Protein AF-A0A072UDW7-F1 (afdb_monomer_lite)

Structure (mmCIF, N/CA/C/O backbone):
data_AF-A0A072UDW7-F1
#
_entry.id   AF-A0A072UDW7-F1
#
loop_
_atom_site.group_PDB
_atom_site.id
_atom_site.type_symbol
_atom_site.label_atom_id
_atom_site.label_alt_id
_atom_site.label_comp_id
_atom_site.label_asym_id
_atom_site.label_entity_id
_atom_site.label_seq_id
_atom_site.pdbx_PDB_ins_code
_atom_site.Cartn_x
_atom_site.Cartn_y
_atom_site.Cartn_z
_atom_site.occupancy
_atom_site.B_iso_or_equiv
_atom_site.auth_seq_id
_atom_site.auth_comp_id
_atom_site.auth_asym_id
_atom_site.auth_atom_id
_atom_site.pdbx_PDB_model_num
ATOM 1 N N . MET A 1 1 ? -19.038 -3.593 -3.879 1.00 49.44 1 MET A N 1
ATOM 2 C CA . MET A 1 1 ? -18.188 -4.794 -4.028 1.00 49.44 1 MET A CA 1
ATOM 3 C C . MET A 1 1 ? -18.153 -5.536 -2.698 1.00 49.44 1 MET A C 1
ATOM 5 O O . MET A 1 1 ? -18.547 -4.952 -1.698 1.00 49.44 1 MET A O 1
ATOM 9 N N . ALA A 1 2 ? -17.783 -6.818 -2.677 1.00 62.22 2 ALA A N 1
ATOM 10 C CA . ALA A 1 2 ? -17.615 -7.552 -1.424 1.00 62.22 2 ALA A CA 1
ATOM 11 C C . ALA A 1 2 ? -16.204 -7.299 -0.886 1.00 62.22 2 ALA A C 1
ATOM 13 O O . ALA A 1 2 ? -15.231 -7.775 -1.466 1.00 62.22 2 ALA A O 1
ATOM 14 N N . SER A 1 3 ? -16.110 -6.545 0.201 1.00 60.44 3 SER A N 1
ATOM 15 C CA . SER A 1 3 ? -14.841 -6.223 0.845 1.00 60.44 3 SER A CA 1
ATOM 16 C C . SER A 1 3 ? -14.484 -7.270 1.896 1.00 60.44 3 SER A C 1
ATOM 18 O O . SER A 1 3 ? -15.378 -7.787 2.582 1.00 60.44 3 SER A O 1
ATOM 20 N N . PRO A 1 4 ? -13.200 -7.635 2.044 1.00 71.00 4 PRO A N 1
ATOM 21 C CA . PRO A 1 4 ? -12.794 -8.545 3.100 1.00 71.00 4 PRO A CA 1
ATOM 22 C C . PRO A 1 4 ? -13.102 -7.916 4.463 1.00 71.00 4 PRO A C 1
ATOM 24 O O . PRO A 1 4 ? -12.784 -6.762 4.715 1.00 71.00 4 PRO A O 1
ATOM 27 N N . LYS A 1 5 ? -13.655 -8.706 5.391 1.00 78.19 5 LYS A N 1
ATOM 28 C CA . LYS A 1 5 ? -13.866 -8.289 6.793 1.00 78.19 5 LYS A CA 1
ATOM 29 C C . LYS A 1 5 ? -12.559 -8.196 7.603 1.00 78.19 5 LYS A C 1
ATOM 31 O O . LYS A 1 5 ? -12.598 -8.150 8.827 1.00 78.19 5 LYS A O 1
ATOM 36 N N . ALA A 1 6 ? -11.411 -8.274 6.934 1.00 84.62 6 ALA A N 1
ATOM 37 C CA . ALA A 1 6 ? -10.090 -8.240 7.543 1.00 84.62 6 ALA A CA 1
ATOM 38 C C . ALA A 1 6 ? -9.512 -6.827 7.443 1.00 84.62 6 ALA A C 1
ATOM 40 O O . ALA A 1 6 ? -9.776 -6.112 6.480 1.00 84.62 6 ALA A O 1
ATOM 41 N N . ARG A 1 7 ? -8.682 -6.443 8.415 1.00 87.38 7 ARG A N 1
ATOM 42 C CA . ARG A 1 7 ? -7.967 -5.162 8.380 1.00 87.38 7 ARG A CA 1
ATOM 43 C C . ARG A 1 7 ? -6.925 -5.198 7.267 1.00 87.38 7 ARG A C 1
ATOM 45 O O . ARG A 1 7 ? -6.101 -6.111 7.238 1.00 87.38 7 ARG A O 1
ATOM 52 N N . LEU A 1 8 ? -6.946 -4.214 6.374 1.00 91.19 8 LEU A N 1
ATOM 53 C CA . LEU A 1 8 ? -6.042 -4.170 5.228 1.00 91.19 8 LEU A CA 1
ATOM 54 C C . LEU A 1 8 ? -4.885 -3.197 5.463 1.00 91.19 8 LEU A C 1
ATOM 56 O O . LEU A 1 8 ? -5.084 -2.073 5.929 1.00 91.19 8 LEU A O 1
ATOM 60 N N . ALA A 1 9 ? -3.681 -3.632 5.102 1.00 93.38 9 ALA A N 1
ATOM 61 C CA . ALA A 1 9 ? -2.500 -2.790 4.964 1.00 93.38 9 ALA A CA 1
ATOM 62 C C . ALA A 1 9 ? -2.011 -2.860 3.517 1.00 93.38 9 ALA A C 1
ATOM 64 O O . ALA A 1 9 ? -1.656 -3.938 3.048 1.00 93.38 9 ALA A O 1
ATOM 65 N N . PHE A 1 10 ? -1.992 -1.736 2.810 1.00 94.38 10 PHE A N 1
ATOM 66 C CA . PHE A 1 10 ? -1.518 -1.681 1.432 1.00 94.38 10 PHE A CA 1
ATOM 67 C C . PHE A 1 10 ? -0.044 -1.302 1.391 1.00 94.38 10 PHE A C 1
ATOM 69 O O . PHE A 1 10 ? 0.360 -0.323 2.005 1.00 94.38 10 PHE A O 1
ATOM 76 N N . VAL A 1 11 ? 0.746 -2.048 0.628 1.00 93.81 11 VAL A N 1
ATOM 77 C CA . VAL A 1 11 ? 2.085 -1.649 0.194 1.00 93.81 11 VAL A CA 1
ATOM 78 C C . VAL A 1 11 ? 1.991 -1.317 -1.290 1.00 93.81 11 VAL A C 1
ATOM 80 O O . VAL A 1 11 ? 1.617 -2.171 -2.100 1.00 93.81 11 VAL A O 1
ATOM 83 N N . VAL A 1 12 ? 2.273 -0.067 -1.647 1.00 93.19 12 VAL A N 1
ATOM 84 C CA . VAL A 1 12 ? 2.031 0.483 -2.984 1.00 93.19 12 VAL A CA 1
ATOM 85 C C . VAL A 1 12 ? 3.347 0.906 -3.614 1.00 93.19 12 VAL A C 1
ATOM 87 O O . VAL A 1 12 ? 3.994 1.848 -3.165 1.00 93.19 12 VAL A O 1
ATOM 90 N N . ALA A 1 13 ? 3.713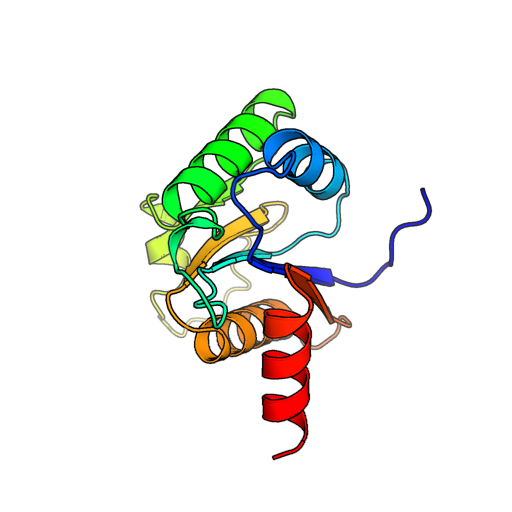 0.208 -4.683 1.00 90.62 13 ALA A N 1
ATOM 91 C CA . ALA A 1 13 ? 4.911 0.452 -5.473 1.00 90.62 13 ALA A CA 1
ATOM 92 C C . ALA A 1 13 ? 4.548 0.482 -6.964 1.00 90.62 13 ALA A C 1
ATOM 94 O O . ALA A 1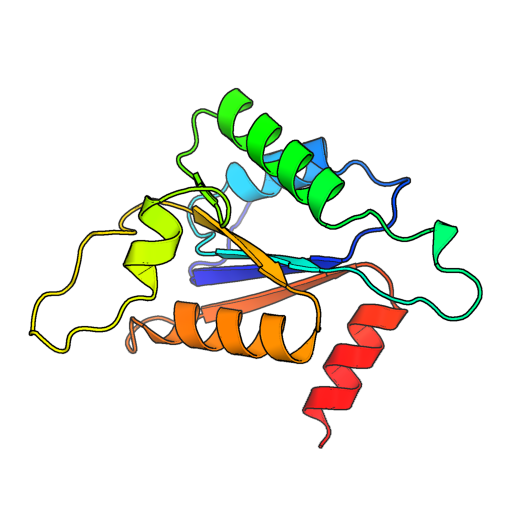 13 ? 4.754 -0.483 -7.709 1.00 90.62 13 ALA A O 1
ATOM 95 N N . MET A 1 14 ? 3.933 1.582 -7.398 1.00 87.81 14 MET A N 1
ATOM 96 C CA . MET A 1 14 ? 3.349 1.705 -8.735 1.00 87.81 14 MET A CA 1
ATOM 97 C C . MET A 1 14 ? 4.261 2.439 -9.720 1.00 87.81 14 MET A C 1
ATOM 99 O O . MET A 1 14 ? 5.116 3.242 -9.351 1.00 87.81 14 MET A O 1
ATOM 103 N N . ALA A 1 15 ? 4.070 2.143 -11.005 1.00 86.19 15 ALA A N 1
ATOM 104 C CA . ALA A 1 15 ? 4.767 2.826 -12.086 1.00 86.19 15 ALA A CA 1
ATOM 105 C C . ALA A 1 15 ? 4.152 4.207 -12.361 1.00 86.19 15 ALA A C 1
ATOM 107 O O . ALA A 1 15 ? 2.953 4.397 -12.168 1.00 86.19 15 ALA A O 1
ATOM 108 N N . SER A 1 16 ? 4.947 5.171 -12.822 1.00 85.06 16 SER A N 1
ATOM 109 C CA . SER A 1 16 ? 4.512 6.564 -13.002 1.00 85.06 16 SER A CA 1
ATOM 110 C C . SER A 1 16 ? 3.374 6.744 -14.017 1.00 85.06 16 SER A C 1
ATOM 112 O O . SER A 1 16 ? 2.607 7.690 -13.880 1.00 85.06 16 SER A O 1
ATOM 114 N N . ASP A 1 17 ? 3.207 5.821 -14.970 1.00 85.44 17 ASP A N 1
ATOM 115 C CA . ASP A 1 17 ? 2.159 5.823 -16.003 1.00 85.44 17 ASP A CA 1
ATOM 116 C C . ASP A 1 17 ? 0.771 5.357 -15.519 1.00 85.44 17 ASP A C 1
ATOM 118 O O . ASP A 1 17 ? -0.159 5.266 -16.322 1.00 85.44 17 ASP A O 1
ATOM 122 N N . LYS A 1 18 ? 0.619 4.997 -14.240 1.00 89.06 18 LYS A N 1
ATOM 123 C CA . LYS A 1 18 ? -0.638 4.466 -13.693 1.00 89.06 18 LYS A CA 1
ATOM 124 C C . LYS A 1 18 ? -1.582 5.557 -13.187 1.00 89.06 18 LYS A C 1
ATOM 126 O O . LYS A 1 18 ? -1.164 6.657 -12.839 1.00 89.06 18 LYS A O 1
ATOM 131 N N . ASP A 1 19 ? -2.869 5.215 -13.111 1.00 91.81 19 ASP A N 1
ATOM 132 C CA . ASP A 1 19 ? -3.893 6.060 -12.489 1.00 91.81 19 ASP A CA 1
ATOM 133 C C . ASP A 1 19 ? -3.827 5.954 -10.956 1.00 91.81 19 ASP A C 1
ATOM 135 O O . ASP A 1 19 ? -4.557 5.188 -10.323 1.00 91.81 19 ASP A O 1
ATOM 139 N N . HIS A 1 20 ? -2.897 6.705 -10.363 1.00 92.50 20 HIS A N 1
ATOM 140 C CA . HIS A 1 20 ? -2.665 6.713 -8.915 1.00 92.50 20 HIS A CA 1
ATOM 141 C C . HIS A 1 20 ? -3.857 7.263 -8.134 1.00 92.50 20 HIS A C 1
ATOM 143 O O . HIS A 1 20 ? -4.216 6.714 -7.096 1.00 92.50 20 HIS A O 1
ATOM 149 N N . ALA A 1 21 ? -4.485 8.329 -8.638 1.00 92.06 21 ALA A N 1
ATOM 150 C CA . ALA A 1 21 ? -5.608 8.981 -7.973 1.00 92.06 21 ALA A CA 1
ATOM 151 C C . ALA A 1 21 ? -6.880 8.125 -8.046 1.00 92.06 21 ALA A C 1
ATOM 153 O O . ALA A 1 21 ? -7.566 7.962 -7.041 1.00 92.06 21 ALA A O 1
ATOM 154 N N . GLY A 1 22 ? -7.184 7.531 -9.206 1.00 92.88 22 GLY A N 1
ATOM 155 C CA . GLY A 1 22 ? -8.290 6.583 -9.343 1.00 92.88 22 GLY A CA 1
ATOM 156 C C . GLY A 1 22 ? -8.125 5.374 -8.429 1.00 92.88 22 GLY A C 1
ATOM 157 O O . GLY A 1 22 ? -9.068 5.016 -7.725 1.00 92.88 22 GLY A O 1
ATOM 158 N N . PHE A 1 23 ? -6.914 4.812 -8.364 1.00 92.56 23 PHE A N 1
ATOM 159 C CA . PHE A 1 23 ? -6.609 3.714 -7.452 1.00 92.56 23 PHE A CA 1
ATOM 160 C C . PHE A 1 23 ? -6.785 4.115 -5.982 1.00 92.56 23 PHE A C 1
ATOM 162 O O . PHE A 1 23 ? -7.502 3.437 -5.251 1.00 92.56 23 PHE A O 1
ATOM 169 N N . ALA A 1 24 ? -6.196 5.236 -5.554 1.00 93.81 24 ALA A N 1
ATOM 170 C CA . ALA A 1 24 ? -6.330 5.723 -4.183 1.00 93.81 24 ALA A CA 1
ATOM 171 C C . ALA A 1 24 ? -7.799 5.952 -3.797 1.00 93.81 24 ALA A C 1
ATOM 173 O O . ALA A 1 24 ? -8.205 5.558 -2.708 1.00 93.81 24 ALA A O 1
ATOM 174 N N . ARG A 1 25 ? -8.621 6.513 -4.695 1.00 93.06 25 ARG A N 1
ATOM 175 C CA . ARG A 1 25 ? -10.056 6.706 -4.439 1.00 93.06 25 ARG A CA 1
ATOM 176 C C . ARG A 1 25 ? -10.799 5.396 -4.238 1.00 93.06 25 ARG A C 1
ATOM 178 O O . ARG A 1 25 ? -11.584 5.298 -3.302 1.00 93.06 25 ARG A O 1
ATOM 185 N N . GLU A 1 26 ? -10.556 4.403 -5.087 1.00 90.94 26 GLU A N 1
ATOM 186 C CA . GLU A 1 26 ? -11.217 3.102 -4.956 1.00 90.94 26 GLU A CA 1
ATOM 187 C C . GLU A 1 26 ? -10.866 2.447 -3.614 1.00 90.94 26 GLU A C 1
ATOM 189 O O . GLU A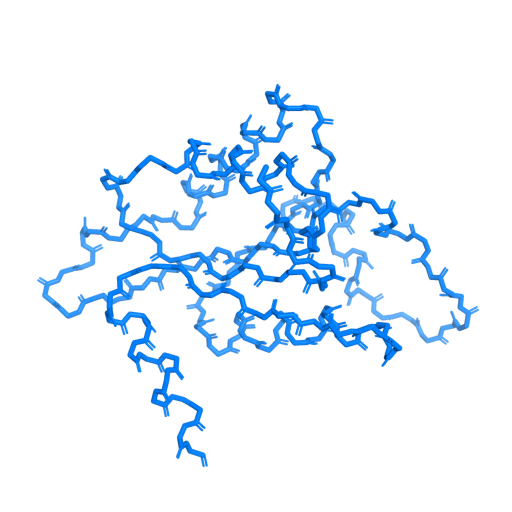 1 26 ? -11.745 1.945 -2.920 1.00 90.94 26 GLU A O 1
ATOM 194 N N . ILE A 1 27 ? -9.594 2.515 -3.208 1.00 90.38 27 ILE A N 1
ATOM 195 C CA . ILE A 1 27 ? -9.136 1.935 -1.943 1.00 90.38 27 ILE A CA 1
ATOM 196 C C . ILE A 1 27 ? -9.673 2.707 -0.729 1.00 90.38 27 ILE A C 1
ATOM 198 O O . ILE A 1 27 ? -10.125 2.088 0.230 1.00 90.38 27 ILE A O 1
ATOM 202 N N . LEU A 1 28 ? -9.662 4.042 -0.764 1.00 89.12 28 LEU A N 1
ATOM 203 C CA . LEU A 1 28 ? -10.158 4.884 0.333 1.00 89.12 28 LEU A CA 1
ATOM 204 C C . LEU A 1 28 ? -11.687 4.879 0.460 1.00 89.12 28 LEU A C 1
ATOM 206 O O . LEU A 1 28 ? -12.206 5.170 1.532 1.00 89.12 28 LEU A O 1
ATOM 210 N N . SER A 1 29 ? -12.412 4.523 -0.604 1.00 84.94 29 SER A N 1
ATOM 211 C CA . SER A 1 29 ? -13.874 4.380 -0.562 1.00 84.94 29 SER A CA 1
ATOM 212 C C . SER A 1 29 ? -14.335 3.188 0.289 1.00 84.94 29 SER A C 1
ATOM 214 O O . SER A 1 29 ? -15.527 3.070 0.576 1.00 84.94 29 SER A O 1
ATOM 216 N N . ASP A 1 30 ? -13.418 2.299 0.688 1.00 72.50 30 ASP A N 1
ATOM 217 C CA . ASP A 1 30 ? -13.710 1.096 1.460 1.00 72.50 30 ASP A CA 1
ATOM 218 C C . ASP A 1 30 ? -13.217 1.189 2.918 1.00 72.50 30 ASP A C 1
ATOM 220 O O . ASP A 1 30 ? -12.100 1.608 3.217 1.00 72.50 30 ASP A O 1
ATOM 224 N N . ALA A 1 31 ? -14.057 0.758 3.860 1.00 64.19 31 ALA A N 1
ATOM 225 C CA . ALA A 1 31 ? -13.974 1.139 5.274 1.00 64.19 31 ALA A CA 1
ATOM 226 C C . ALA A 1 31 ? -12.910 0.391 6.113 1.00 64.19 31 ALA A C 1
ATOM 228 O O . ALA A 1 31 ? -12.775 0.653 7.310 1.00 64.19 31 ALA A O 1
ATOM 229 N N . TYR A 1 32 ? -12.158 -0.553 5.533 1.00 78.19 32 TYR A N 1
ATOM 230 C CA . TYR A 1 32 ? -11.266 -1.456 6.288 1.00 78.19 32 TYR A CA 1
ATOM 231 C C . TYR A 1 32 ? -9.766 -1.246 6.050 1.00 78.19 32 TYR A C 1
ATOM 233 O O . TYR A 1 32 ? -8.939 -2.022 6.548 1.00 78.19 32 TYR A O 1
ATOM 241 N N . VAL A 1 33 ? -9.391 -0.181 5.344 1.00 89.00 33 VAL A N 1
ATOM 242 C CA . VAL A 1 33 ? -7.988 0.192 5.145 1.00 89.00 33 VAL A CA 1
ATOM 243 C C . VAL A 1 33 ? -7.443 0.832 6.419 1.00 89.00 33 VAL A C 1
ATOM 245 O O . VAL A 1 33 ? -7.993 1.797 6.937 1.00 89.00 33 VAL A O 1
ATOM 248 N N . LYS A 1 34 ? -6.370 0.263 6.973 1.00 89.75 34 LYS A N 1
ATOM 249 C CA . LYS A 1 34 ? -5.716 0.793 8.182 1.00 89.75 34 LYS A CA 1
ATOM 250 C C . LYS A 1 34 ? -4.449 1.555 7.878 1.00 89.75 34 LYS A C 1
ATOM 252 O O . LYS A 1 34 ? -4.146 2.530 8.559 1.00 89.75 34 LYS A O 1
ATOM 257 N N . THR A 1 35 ? -3.698 1.091 6.892 1.00 91.62 35 THR A N 1
ATOM 258 C CA . THR A 1 35 ? -2.470 1.753 6.484 1.00 91.62 35 THR A CA 1
ATOM 259 C C . THR A 1 35 ? -2.215 1.559 5.004 1.00 91.62 35 THR A C 1
ATOM 261 O O . THR A 1 35 ? -2.581 0.534 4.423 1.00 91.62 35 THR A O 1
ATOM 264 N N . VAL A 1 36 ? -1.577 2.556 4.419 1.00 94.31 36 VAL A N 1
ATOM 265 C CA . VAL A 1 36 ? -1.088 2.593 3.055 1.00 94.31 36 VAL A CA 1
ATOM 266 C C . VAL A 1 36 ? 0.361 3.042 3.142 1.00 94.31 36 VAL A C 1
ATOM 268 O O . VAL A 1 36 ? 0.656 4.130 3.628 1.00 94.31 36 VAL A O 1
ATOM 271 N N . ILE A 1 37 ? 1.269 2.191 2.692 1.00 94.56 37 ILE A N 1
ATOM 272 C CA . ILE A 1 37 ? 2.705 2.423 2.725 1.00 94.56 37 ILE A CA 1
ATOM 273 C C . ILE A 1 37 ? 3.176 2.529 1.285 1.00 94.56 37 ILE A C 1
ATOM 275 O O . ILE A 1 37 ? 3.078 1.580 0.506 1.00 94.56 37 ILE A O 1
ATOM 279 N N . LEU A 1 38 ? 3.657 3.706 0.927 1.00 93.88 38 LEU A N 1
ATOM 280 C CA . LEU A 1 38 ? 4.123 4.029 -0.407 1.00 93.88 38 LEU A CA 1
ATOM 281 C C . LEU A 1 38 ? 5.626 3.799 -0.467 1.00 93.88 38 LEU A C 1
ATOM 283 O O . LEU A 1 38 ? 6.368 4.264 0.399 1.00 93.88 38 LEU A O 1
ATOM 287 N N . THR A 1 39 ? 6.085 3.096 -1.491 1.00 90.56 39 THR A N 1
ATOM 288 C CA . THR A 1 39 ? 7.504 2.788 -1.635 1.00 90.56 39 THR A CA 1
ATOM 289 C C . THR A 1 39 ? 7.943 2.827 -3.084 1.00 90.56 39 THR A C 1
ATOM 291 O O . THR A 1 39 ? 7.151 2.648 -4.013 1.00 90.56 39 THR A O 1
ATOM 294 N N . GLU A 1 40 ? 9.233 3.064 -3.271 1.00 87.12 40 GLU A N 1
ATOM 295 C CA . GLU A 1 40 ? 9.861 3.100 -4.579 1.00 87.12 40 GLU A CA 1
ATOM 296 C C . GLU A 1 40 ? 10.539 1.761 -4.870 1.00 87.12 40 GLU A C 1
ATOM 298 O O . GLU A 1 40 ? 11.320 1.228 -4.086 1.00 87.12 40 GLU A O 1
ATOM 303 N N . ALA A 1 41 ? 10.242 1.213 -6.043 1.00 73.19 41 ALA A N 1
ATOM 304 C CA . ALA A 1 41 ? 10.852 0.002 -6.558 1.00 73.19 41 ALA A CA 1
ATOM 305 C C . ALA A 1 41 ? 11.978 0.331 -7.539 1.00 73.19 41 ALA A C 1
ATOM 307 O O . ALA A 1 41 ? 11.721 0.912 -8.596 1.00 73.19 41 ALA A O 1
ATOM 308 N N . ALA A 1 42 ? 13.202 -0.121 -7.275 1.00 66.38 42 ALA A N 1
ATOM 30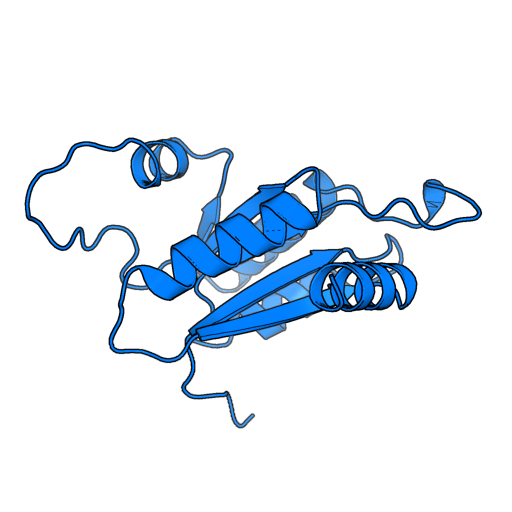9 C CA . ALA A 1 42 ? 14.219 -0.182 -8.319 1.00 66.38 42 ALA A CA 1
ATOM 310 C C . ALA A 1 42 ? 13.921 -1.386 -9.226 1.00 66.38 42 ALA A C 1
ATOM 312 O O . ALA A 1 42 ? 14.196 -2.525 -8.866 1.00 66.38 42 ALA A O 1
ATOM 313 N N . ILE A 1 43 ? 13.325 -1.155 -10.396 1.00 65.56 43 ILE A N 1
ATOM 314 C CA . ILE A 1 43 ? 13.082 -2.216 -11.381 1.00 65.56 43 ILE A CA 1
ATOM 315 C C . ILE A 1 43 ? 14.329 -2.348 -12.261 1.00 65.56 43 ILE A C 1
ATOM 317 O O . ILE A 1 43 ? 14.831 -1.353 -12.794 1.00 65.56 43 ILE A O 1
ATOM 321 N N . ALA A 1 44 ? 14.829 -3.575 -12.436 1.00 53.41 44 ALA A N 1
ATOM 322 C CA . ALA A 1 44 ? 15.947 -3.851 -13.336 1.00 53.41 44 ALA A CA 1
ATOM 323 C C . ALA A 1 44 ? 15.660 -3.297 -14.749 1.00 53.41 44 ALA A C 1
ATOM 325 O O . ALA A 1 44 ? 14.685 -3.689 -15.389 1.00 53.41 44 ALA A O 1
ATOM 326 N N . GLY A 1 45 ? 16.506 -2.374 -15.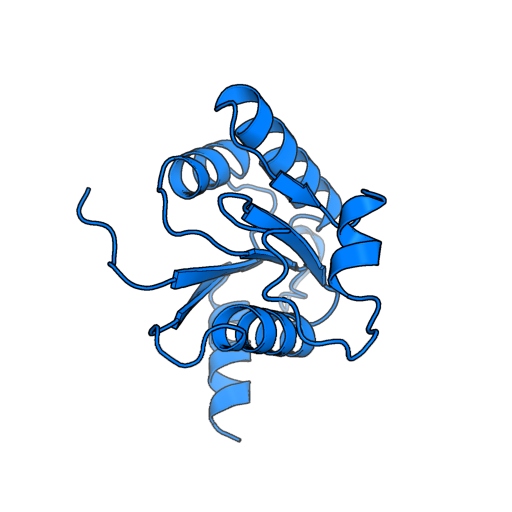223 1.00 51.44 45 GLY A N 1
ATOM 327 C CA . GLY A 1 45 ? 16.450 -1.815 -16.580 1.00 51.44 45 GLY A CA 1
ATOM 328 C C . GLY A 1 45 ? 16.217 -0.303 -16.692 1.00 51.44 45 GLY A C 1
ATOM 329 O O . GLY A 1 45 ? 16.565 0.236 -17.736 1.00 51.44 45 GLY A O 1
ATOM 330 N N . ALA A 1 46 ? 15.684 0.379 -15.665 1.00 51.41 46 ALA A N 1
ATOM 331 C CA . ALA A 1 46 ? 15.763 1.839 -15.450 1.00 51.41 46 ALA A CA 1
ATOM 332 C C . ALA A 1 46 ? 14.850 2.280 -14.288 1.00 51.41 46 ALA A C 1
ATOM 334 O O . ALA A 1 46 ? 13.680 1.905 -14.231 1.00 51.41 46 ALA A O 1
ATOM 335 N N . VAL A 1 47 ? 15.351 3.185 -13.438 1.00 53.56 47 VAL A N 1
ATOM 336 C CA . VAL A 1 47 ? 14.603 3.885 -12.365 1.00 53.56 47 VAL A CA 1
ATOM 337 C C . VAL A 1 47 ? 13.432 4.725 -12.916 1.00 53.56 47 VAL A C 1
ATOM 339 O O . VAL A 1 47 ? 12.494 5.054 -12.200 1.00 53.56 47 VAL A O 1
ATOM 342 N N . THR A 1 48 ? 13.431 5.030 -14.217 1.00 54.66 48 THR A N 1
ATOM 343 C CA . THR A 1 48 ? 12.535 6.006 -14.862 1.00 54.66 48 THR A CA 1
ATOM 344 C C . THR A 1 48 ? 11.067 5.588 -14.971 1.00 54.66 48 THR A C 1
ATOM 346 O O . THR A 1 48 ? 10.251 6.394 -15.413 1.00 54.66 48 THR A O 1
ATOM 349 N N . ARG A 1 49 ? 10.711 4.345 -14.619 1.00 64.00 49 ARG A N 1
ATOM 350 C CA . ARG A 1 49 ? 9.320 3.862 -14.677 1.00 64.00 49 ARG A CA 1
ATOM 351 C C . ARG A 1 49 ? 8.615 3.852 -13.326 1.00 64.00 49 ARG A C 1
ATOM 353 O O . ARG A 1 49 ? 7.404 3.684 -13.308 1.00 64.00 49 ARG A O 1
ATOM 360 N N . THR A 1 50 ? 9.327 4.029 -12.220 1.00 76.06 50 THR A N 1
ATOM 361 C CA . THR A 1 50 ? 8.735 3.996 -10.877 1.00 76.06 50 THR A CA 1
ATOM 362 C C . THR A 1 50 ? 8.194 5.374 -10.510 1.00 76.06 50 THR A C 1
ATOM 364 O O . THR A 1 50 ? 8.836 6.388 -10.782 1.00 76.06 50 THR A O 1
ATOM 367 N N . ALA A 1 51 ? 6.997 5.428 -9.923 1.00 83.69 51 ALA A N 1
ATOM 368 C CA . ALA A 1 51 ? 6.467 6.668 -9.374 1.00 83.69 51 ALA A CA 1
ATOM 369 C C . ALA A 1 51 ? 7.234 7.033 -8.089 1.00 83.69 51 ALA A C 1
ATOM 371 O O . ALA A 1 51 ? 7.354 6.173 -7.215 1.00 83.69 51 ALA A O 1
ATOM 372 N N . PRO A 1 52 ? 7.720 8.278 -7.941 1.00 87.75 52 PRO A N 1
ATOM 373 C CA . PRO A 1 52 ? 8.290 8.736 -6.680 1.00 87.75 52 PRO A CA 1
ATOM 374 C C . PRO A 1 52 ? 7.277 8.612 -5.539 1.00 87.75 52 PRO A C 1
ATOM 376 O O . PRO A 1 52 ? 6.087 8.884 -5.733 1.00 87.75 52 PRO A O 1
ATOM 379 N N . ALA A 1 53 ? 7.738 8.273 -4.336 1.00 87.88 53 ALA A N 1
ATOM 380 C CA . ALA A 1 53 ? 6.868 8.127 -3.170 1.00 87.88 53 ALA A CA 1
ATOM 381 C C . ALA A 1 53 ? 6.134 9.435 -2.832 1.00 87.88 53 ALA A C 1
ATOM 383 O O . ALA A 1 53 ? 4.991 9.395 -2.385 1.00 87.88 53 ALA A O 1
ATOM 384 N N . SER A 1 54 ? 6.745 10.594 -3.105 1.00 88.56 54 SER A N 1
ATOM 385 C CA . SER A 1 54 ? 6.097 11.904 -2.968 1.00 88.56 54 SER A CA 1
ATOM 386 C C . SER A 1 54 ? 4.910 12.074 -3.916 1.00 88.56 54 SER A C 1
ATOM 388 O O . SER A 1 54 ? 3.836 12.456 -3.472 1.00 88.56 54 SER A O 1
ATOM 390 N N . LEU A 1 55 ? 5.065 11.717 -5.195 1.00 89.94 55 LEU A N 1
ATOM 391 C CA . LEU A 1 55 ? 3.988 11.796 -6.188 1.00 89.94 55 LEU A CA 1
ATOM 392 C C . LEU A 1 55 ? 2.827 10.868 -5.825 1.00 89.94 55 LEU A C 1
ATOM 394 O O . LEU A 1 55 ? 1.658 11.243 -5.956 1.00 89.94 55 LEU A O 1
ATOM 398 N N . LEU A 1 56 ? 3.148 9.658 -5.356 1.00 90.62 56 LEU A N 1
ATOM 399 C CA . LEU A 1 56 ? 2.147 8.752 -4.808 1.00 90.62 56 LEU A CA 1
ATOM 400 C C . LEU A 1 56 ? 1.447 9.427 -3.623 1.00 90.62 56 LEU A C 1
ATOM 402 O O . LEU A 1 56 ? 0.228 9.552 -3.646 1.00 90.62 56 LEU A O 1
ATOM 406 N N . ARG A 1 57 ? 2.191 9.949 -2.642 1.00 93.00 57 ARG A N 1
ATOM 407 C CA . ARG A 1 57 ? 1.623 10.584 -1.443 1.00 93.00 57 ARG A CA 1
ATOM 408 C C . ARG A 1 57 ? 0.654 11.703 -1.808 1.00 93.00 57 ARG A C 1
ATOM 410 O O . ARG A 1 57 ? -0.474 11.692 -1.327 1.00 93.00 57 ARG A O 1
ATOM 417 N N . ASP A 1 58 ? 1.054 12.598 -2.702 1.00 93.31 58 ASP A N 1
ATOM 418 C CA . ASP A 1 58 ? 0.226 13.720 -3.147 1.00 93.31 58 ASP A CA 1
ATOM 419 C C . ASP A 1 58 ? -1.072 13.234 -3.814 1.00 93.31 58 ASP A C 1
ATOM 421 O O . ASP A 1 58 ? -2.146 13.789 -3.583 1.00 93.31 58 ASP A O 1
ATOM 425 N N . SER A 1 59 ? -1.000 12.147 -4.591 1.00 94.12 59 SER A N 1
ATOM 426 C CA . SER A 1 59 ? -2.179 11.529 -5.216 1.00 94.12 59 SER A CA 1
ATOM 427 C C . SER A 1 59 ? -3.144 10.943 -4.181 1.00 94.12 59 SER A C 1
ATOM 429 O O . SER A 1 59 ? -4.358 11.072 -4.332 1.00 94.12 59 SER A O 1
ATOM 431 N N . TRP A 1 60 ? -2.617 10.321 -3.123 1.00 94.62 60 TRP A N 1
ATOM 432 C CA . TRP A 1 60 ? -3.414 9.765 -2.025 1.00 94.62 60 TRP A CA 1
ATOM 433 C C . TRP A 1 60 ? -4.034 10.856 -1.146 1.00 94.62 60 TRP A C 1
ATOM 435 O O . TRP A 1 60 ? -5.201 10.736 -0.777 1.00 94.62 60 TRP A O 1
ATOM 445 N N . ILE A 1 61 ? -3.299 11.939 -0.870 1.00 93.00 61 ILE A N 1
ATOM 446 C CA . ILE A 1 61 ? -3.828 13.110 -0.157 1.00 93.00 61 ILE A CA 1
ATOM 447 C C . ILE A 1 61 ? -4.983 13.714 -0.949 1.00 93.00 61 ILE A C 1
ATOM 449 O O . ILE A 1 61 ? -6.093 13.814 -0.431 1.00 93.00 61 ILE A O 1
ATOM 453 N N . LYS A 1 62 ? -4.772 13.999 -2.235 1.00 93.88 62 LYS A N 1
ATOM 454 C CA . LYS A 1 62 ? -5.818 14.547 -3.098 1.00 93.88 62 LYS A CA 1
ATOM 455 C C . LYS A 1 62 ? -7.060 13.649 -3.156 1.00 93.88 62 LYS A C 1
ATOM 457 O O . LYS A 1 62 ? -8.181 14.138 -3.058 1.00 93.88 62 LYS A O 1
ATOM 462 N N . ALA A 1 63 ? -6.878 12.334 -3.284 1.00 94.00 63 ALA A N 1
ATOM 463 C CA . ALA A 1 63 ? -7.991 11.384 -3.275 1.00 94.00 63 ALA A CA 1
ATOM 464 C C . ALA A 1 63 ? -8.765 11.401 -1.947 1.00 94.00 63 ALA A C 1
ATOM 466 O O . ALA A 1 63 ? -9.992 11.315 -1.951 1.00 94.00 63 ALA A O 1
ATOM 467 N N . SER A 1 64 ? -8.063 11.533 -0.818 1.00 92.06 64 SER A N 1
ATOM 468 C CA . SER A 1 64 ? -8.693 11.616 0.501 1.00 92.06 64 SER A CA 1
ATOM 469 C C . SER A 1 64 ? -9.508 12.897 0.682 1.00 92.06 64 SER A C 1
ATOM 471 O O . SER A 1 64 ? -10.628 12.833 1.184 1.00 92.06 64 SER A O 1
ATOM 473 N N . GLU A 1 65 ? -8.998 14.032 0.192 1.00 92.25 65 GLU A N 1
ATOM 474 C CA . GLU A 1 65 ? -9.691 15.323 0.194 1.00 92.25 65 GLU A CA 1
ATOM 475 C C . GLU A 1 65 ? -10.959 15.271 -0.668 1.00 92.25 65 GLU A C 1
ATOM 477 O O . GLU A 1 65 ? -12.017 15.719 -0.230 1.00 92.25 65 GLU A O 1
ATOM 482 N N . GLU A 1 66 ? -10.881 14.669 -1.862 1.00 93.31 66 GLU A N 1
ATOM 483 C CA . GLU A 1 66 ? -12.032 14.486 -2.760 1.00 93.31 66 GLU A CA 1
ATOM 484 C C . GLU A 1 66 ? -13.142 13.626 -2.128 1.00 93.31 66 GLU A C 1
ATOM 486 O O . GLU A 1 66 ? -14.323 13.860 -2.383 1.00 93.31 66 GLU A O 1
ATOM 491 N N . LEU A 1 67 ? -12.773 12.640 -1.303 1.00 90.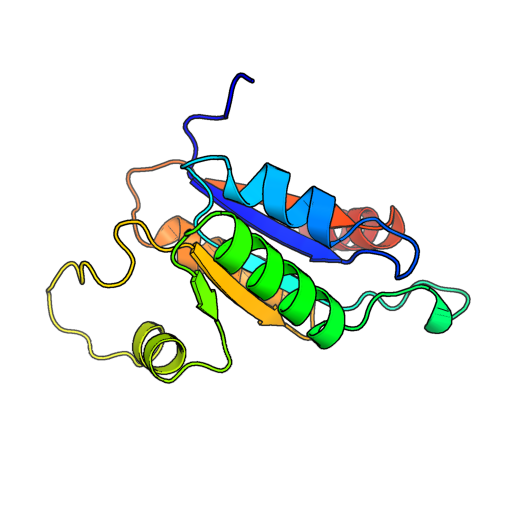31 67 LEU A N 1
ATOM 492 C CA . LEU A 1 67 ? -13.702 11.714 -0.648 1.00 90.31 67 LEU A CA 1
ATOM 493 C C . LEU A 1 67 ? -14.114 12.145 0.768 1.00 90.31 67 LEU A C 1
ATOM 495 O O . LEU A 1 67 ? -14.970 11.499 1.371 1.00 90.31 67 LEU A O 1
ATOM 499 N N . GLY A 1 68 ? -13.501 13.192 1.327 1.00 88.12 68 GLY A N 1
ATOM 500 C CA . GLY A 1 68 ? -13.694 13.586 2.725 1.00 88.12 68 GLY A CA 1
ATOM 501 C C . GLY A 1 68 ? -13.237 12.520 3.732 1.00 88.12 68 GLY A C 1
ATOM 502 O O . GLY A 1 68 ? -13.808 12.418 4.816 1.00 88.12 68 GLY A O 1
ATOM 503 N N . THR A 1 69 ? -12.249 11.697 3.368 1.00 86.81 69 THR A N 1
ATOM 504 C CA . THR A 1 69 ? -11.703 10.636 4.231 1.00 86.81 69 THR A CA 1
ATOM 505 C C . THR A 1 69 ? -10.541 11.165 5.061 1.00 86.81 69 THR A C 1
ATOM 507 O O . THR A 1 69 ? -9.646 11.824 4.540 1.00 86.81 69 THR A O 1
ATOM 510 N N . ASP A 1 70 ? -10.527 10.845 6.353 1.00 86.94 70 ASP A N 1
ATOM 511 C CA . ASP A 1 70 ? -9.473 11.278 7.269 1.00 86.94 70 ASP A CA 1
ATOM 512 C C . ASP A 1 70 ? -8.229 10.386 7.135 1.00 86.94 70 ASP A C 1
ATOM 514 O O . ASP A 1 70 ? -8.253 9.184 7.441 1.00 86.94 70 ASP A O 1
ATOM 518 N N . ILE A 1 71 ? -7.134 10.987 6.666 1.00 88.69 71 ILE A N 1
ATOM 519 C CA . ILE A 1 71 ? -5.829 10.340 6.555 1.00 88.69 71 ILE A CA 1
ATOM 520 C C . ILE A 1 71 ? -4.817 11.007 7.488 1.00 88.69 71 ILE A C 1
ATOM 522 O O . ILE A 1 71 ? -4.756 12.227 7.610 1.00 88.69 71 ILE A O 1
ATOM 526 N N . CYS A 1 72 ? -3.976 10.196 8.125 1.00 88.81 72 CYS A N 1
ATOM 527 C CA . CYS A 1 72 ? -2.841 10.667 8.912 1.00 88.81 72 CYS A CA 1
ATOM 528 C C . CYS A 1 72 ? -1.553 10.291 8.183 1.00 88.81 72 CYS A C 1
ATOM 530 O O . CYS A 1 72 ? -1.229 9.104 8.103 1.00 88.81 72 CYS A O 1
ATOM 532 N N . HIS A 1 73 ? -0.836 11.275 7.633 1.00 87.69 73 HIS A N 1
ATOM 533 C CA . HIS A 1 73 ? 0.352 11.012 6.822 1.00 87.69 73 HIS A CA 1
ATOM 534 C C . HIS A 1 73 ? 1.666 11.439 7.484 1.00 87.69 73 HIS A C 1
ATOM 536 O O . HIS A 1 73 ? 1.688 12.310 8.345 1.00 87.69 73 HIS A O 1
ATOM 542 N N . ASP A 1 74 ? 2.782 10.860 7.049 1.00 79.69 74 ASP A N 1
ATOM 543 C CA . ASP A 1 74 ? 4.139 11.057 7.599 1.00 79.69 74 ASP A CA 1
ATOM 544 C C . ASP A 1 74 ? 4.699 12.497 7.603 1.00 79.69 74 ASP A C 1
ATOM 546 O O . ASP A 1 74 ? 5.710 12.771 8.251 1.00 79.69 74 ASP A O 1
ATOM 550 N N . GLY A 1 75 ? 4.024 13.430 6.932 1.00 76.19 75 GLY A N 1
ATOM 551 C CA . GLY A 1 75 ? 4.311 14.867 6.978 1.00 76.19 75 GLY A CA 1
ATOM 552 C C . GLY A 1 75 ? 3.575 15.615 8.097 1.00 76.19 75 GLY A C 1
ATOM 553 O O . GLY A 1 75 ? 3.851 16.792 8.317 1.00 76.19 75 GLY A O 1
ATOM 554 N N . MET A 1 76 ? 2.647 14.956 8.795 1.00 81.88 76 MET A N 1
ATOM 555 C CA . MET A 1 76 ? 1.831 15.527 9.867 1.00 81.88 76 MET A CA 1
ATOM 556 C C . MET A 1 76 ? 2.477 15.331 11.243 1.00 81.88 76 MET A C 1
ATOM 558 O O . MET A 1 76 ? 3.215 14.373 11.491 1.00 81.88 76 MET A O 1
ATOM 562 N N . THR A 1 77 ? 2.176 16.233 12.179 1.00 73.75 77 THR A N 1
ATOM 563 C CA . THR A 1 77 ? 2.707 16.141 13.552 1.00 73.75 77 THR A CA 1
ATOM 564 C C . THR A 1 77 ? 2.086 14.952 14.283 1.00 73.75 77 THR A C 1
ATOM 566 O O . THR A 1 77 ? 2.790 14.207 14.963 1.00 73.75 77 THR A O 1
ATOM 569 N N . GLU A 1 78 ? 0.799 14.725 14.039 1.00 74.06 78 GLU A N 1
ATOM 570 C CA . GLU A 1 78 ? -0.024 13.631 14.542 1.00 74.06 78 GLU A CA 1
ATOM 571 C C . GLU A 1 78 ? 0.591 12.266 14.208 1.00 74.06 78 GLU A C 1
ATOM 573 O O . GLU A 1 78 ? 0.636 11.378 15.058 1.00 74.06 78 GLU A O 1
ATOM 578 N N . TYR A 1 79 ? 1.161 12.111 13.007 1.00 76.31 79 TYR A N 1
ATOM 579 C CA . TYR A 1 79 ? 1.832 10.873 12.607 1.00 76.31 79 TYR A CA 1
ATOM 580 C C . TYR A 1 79 ? 3.038 10.567 13.494 1.00 76.31 79 TYR A C 1
ATOM 582 O O . TYR A 1 79 ? 3.236 9.431 13.919 1.00 76.31 79 TYR A O 1
ATOM 590 N N . ARG A 1 80 ? 3.842 11.581 13.834 1.00 72.50 80 ARG A N 1
ATOM 591 C CA . ARG A 1 80 ? 5.014 11.393 14.703 1.00 72.50 80 ARG A CA 1
ATOM 592 C C . ARG A 1 80 ? 4.621 10.995 16.120 1.00 72.50 80 ARG A C 1
ATOM 594 O O . ARG A 1 80 ? 5.407 10.345 16.801 1.00 72.50 80 ARG A O 1
ATOM 601 N N . GLU A 1 81 ? 3.442 11.394 16.576 1.00 71.00 81 GLU A N 1
ATOM 602 C CA . GLU A 1 81 ? 2.926 11.039 17.897 1.00 71.00 81 GLU A CA 1
ATOM 603 C C . GLU A 1 81 ? 2.397 9.598 17.945 1.00 71.00 81 GLU A C 1
ATOM 605 O O . GLU A 1 81 ? 2.529 8.951 18.979 1.00 71.00 81 GLU A O 1
ATOM 610 N N . LEU A 1 82 ? 1.935 9.037 16.817 1.00 68.56 82 LEU A N 1
ATOM 611 C CA . LEU A 1 82 ? 1.492 7.633 16.711 1.00 68.56 82 LEU A CA 1
ATOM 612 C C . LEU A 1 82 ? 2.591 6.586 16.956 1.00 68.56 82 LEU A C 1
ATOM 614 O O . LEU A 1 82 ? 2.274 5.413 17.191 1.00 68.56 82 LEU A O 1
ATOM 618 N N . PHE A 1 83 ? 3.858 6.987 16.841 1.00 66.44 83 PHE A N 1
ATOM 619 C CA . PHE A 1 83 ? 5.030 6.115 16.977 1.00 66.44 83 PHE A CA 1
ATOM 620 C C . PHE A 1 83 ? 5.999 6.573 18.077 1.00 66.44 83 PHE A C 1
ATOM 622 O O . PHE A 1 83 ? 7.027 5.936 18.293 1.00 66.44 83 PHE A O 1
ATOM 629 N N . LYS A 1 84 ? 5.687 7.656 18.804 1.00 64.50 84 LYS A N 1
ATOM 630 C CA . LYS A 1 84 ? 6.398 8.005 20.039 1.00 64.50 84 LYS A CA 1
ATOM 631 C C . LYS A 1 84 ? 5.848 7.140 21.167 1.00 64.50 84 LYS A C 1
ATOM 633 O O . LYS A 1 84 ? 4.749 7.369 21.660 1.00 64.50 84 LYS A O 1
ATOM 638 N N . GLU A 1 85 ? 6.617 6.143 21.576 1.00 52.88 85 GLU A N 1
ATOM 639 C CA . GLU A 1 85 ? 6.265 5.311 22.719 1.00 52.88 85 GLU A CA 1
ATOM 640 C C . GLU A 1 85 ? 6.313 6.118 24.028 1.00 52.88 85 GLU A C 1
ATOM 642 O O . GLU A 1 85 ? 7.352 6.656 24.414 1.00 52.88 85 GLU A O 1
ATOM 647 N N . GLN A 1 86 ? 5.207 6.118 24.771 1.00 40.75 86 GLN A N 1
ATOM 648 C CA . GLN A 1 86 ? 5.283 5.881 26.210 1.00 40.75 86 GLN A CA 1
ATOM 649 C C . GLN A 1 86 ? 4.394 4.687 26.583 1.00 40.75 86 GLN A C 1
ATOM 651 O O . GLN A 1 86 ? 3.294 4.551 26.042 1.00 40.75 86 GLN A O 1
ATOM 656 N N . PRO A 1 87 ? 4.850 3.823 27.511 1.00 53.88 87 PRO A N 1
ATOM 657 C CA . PRO A 1 87 ? 4.119 2.649 27.949 1.00 53.88 87 PRO A CA 1
ATOM 658 C C . PRO A 1 87 ? 3.165 3.058 29.068 1.00 53.88 87 PRO A C 1
ATOM 660 O O . PRO A 1 87 ? 3.501 2.959 30.243 1.00 53.88 87 PRO A O 1
ATOM 663 N N . VAL A 1 88 ? 1.971 3.536 28.735 1.00 34.75 88 VAL A N 1
ATOM 664 C CA . VAL A 1 88 ? 0.913 3.666 29.740 1.00 34.75 88 VAL A CA 1
ATOM 665 C C . VAL A 1 88 ? -0.388 3.214 29.112 1.00 34.75 88 VAL A C 1
ATOM 667 O O . VAL A 1 88 ? -0.947 3.899 28.265 1.00 34.75 88 VAL A O 1
ATOM 670 N N . SER A 1 89 ? -0.811 2.019 29.523 1.00 39.34 89 SER A N 1
ATOM 671 C CA . SER A 1 89 ? -2.201 1.574 29.646 1.00 39.34 89 SER A CA 1
ATOM 672 C C . SER A 1 89 ? -3.244 2.623 29.256 1.00 39.34 89 SER A C 1
ATOM 674 O O . SER A 1 89 ? -3.793 3.325 30.102 1.00 39.34 89 SER A O 1
ATOM 676 N N . SER A 1 90 ? -3.498 2.743 27.965 1.00 39.53 90 SER A N 1
ATOM 677 C CA . SER A 1 90 ? -4.689 3.346 27.393 1.00 39.53 90 SER A CA 1
ATOM 678 C C . SER A 1 90 ? -4.714 2.886 25.951 1.00 39.53 90 SER A C 1
ATOM 680 O O . SER A 1 90 ? -3.791 3.165 25.189 1.00 39.53 90 SER A O 1
ATOM 682 N N . GLU A 1 91 ? -5.747 2.129 25.606 1.00 46.88 91 GLU A N 1
ATOM 683 C CA . GLU A 1 91 ? -6.191 1.929 24.235 1.00 46.88 91 GLU A CA 1
ATOM 684 C C . GLU A 1 91 ? -6.334 3.315 23.599 1.00 46.88 91 GLU A C 1
ATOM 686 O O . GLU A 1 91 ? -7.350 3.991 23.760 1.00 46.88 91 GLU A O 1
ATOM 691 N N . SER A 1 92 ? -5.271 3.830 22.980 1.00 44.38 92 SER A N 1
ATOM 692 C CA . SER A 1 92 ? -5.345 5.162 22.415 1.00 44.38 92 SER A CA 1
ATOM 693 C C . SER A 1 92 ? -6.201 5.059 21.159 1.00 44.38 92 SER A C 1
ATOM 695 O O . SER A 1 92 ? -5.811 4.507 20.130 1.00 44.38 92 SER A O 1
ATOM 697 N N . ASN A 1 93 ? -7.404 5.615 21.265 1.00 50.91 93 ASN A N 1
ATOM 698 C CA . ASN A 1 93 ? -8.377 5.863 20.202 1.00 50.91 93 ASN A CA 1
ATOM 699 C C . ASN A 1 93 ? -7.823 6.725 19.039 1.00 50.91 93 ASN A C 1
ATOM 701 O O . ASN A 1 93 ? -8.585 7.262 18.245 1.00 50.91 93 ASN A O 1
ATOM 705 N N . LEU A 1 94 ? -6.501 6.889 18.917 1.00 48.78 94 LEU A N 1
ATOM 706 C CA . LEU A 1 94 ? -5.836 7.844 18.030 1.00 48.78 94 LEU A CA 1
ATOM 707 C C . LEU A 1 94 ? -5.992 7.519 16.535 1.00 48.78 94 LEU A C 1
ATOM 709 O O . LEU A 1 94 ? -5.734 8.371 15.692 1.00 48.78 94 LEU A O 1
ATOM 713 N N . THR A 1 95 ? -6.405 6.297 16.194 1.00 54.75 95 THR A N 1
ATOM 714 C CA . THR A 1 95 ? -6.607 5.847 14.802 1.00 54.75 95 THR A CA 1
ATOM 715 C C . THR A 1 95 ? -7.977 5.213 14.589 1.00 54.75 95 THR A C 1
ATOM 717 O O . THR A 1 95 ? -8.180 4.495 13.607 1.00 54.75 95 THR A O 1
ATOM 720 N N . ASP A 1 96 ? -8.924 5.437 15.506 1.00 63.75 96 ASP A N 1
ATOM 721 C CA . ASP A 1 96 ? -10.261 4.870 15.365 1.00 63.75 96 ASP A CA 1
ATOM 722 C C . ASP A 1 96 ? -10.985 5.571 14.203 1.00 63.75 96 ASP A C 1
ATOM 724 O O . ASP A 1 96 ? -11.507 6.672 14.327 1.00 63.75 96 ASP A O 1
ATOM 728 N N . GLY A 1 97 ? -10.878 4.966 13.017 1.00 71.88 97 GLY A N 1
ATOM 729 C CA . GLY A 1 97 ? -11.451 5.452 11.759 1.00 71.88 97 GLY A CA 1
ATOM 730 C C . GLY A 1 97 ? -10.472 6.103 10.775 1.00 71.88 97 GLY A C 1
ATOM 731 O O . GLY A 1 97 ? -10.838 6.256 9.615 1.00 71.88 97 GLY A O 1
ATOM 732 N N . LYS A 1 98 ? -9.233 6.431 11.174 1.00 85.44 98 LYS A N 1
ATOM 733 C CA . LYS A 1 98 ? -8.256 7.082 10.277 1.00 85.44 98 LYS A CA 1
ATOM 734 C C . LYS A 1 98 ? -7.396 6.078 9.513 1.00 85.44 98 LYS A C 1
ATOM 736 O O . LYS A 1 98 ? -6.900 5.113 10.100 1.00 85.44 98 LYS A O 1
ATOM 741 N N . THR A 1 99 ? -7.145 6.356 8.235 1.00 89.25 99 THR A N 1
ATOM 742 C CA . THR A 1 99 ? -6.150 5.616 7.441 1.00 89.25 99 THR A CA 1
ATOM 743 C C . THR A 1 99 ? -4.769 6.244 7.621 1.00 89.25 99 THR A C 1
ATOM 745 O O . THR A 1 99 ? -4.603 7.450 7.463 1.00 89.25 99 THR A O 1
ATOM 748 N N . ILE A 1 100 ? -3.758 5.439 7.947 1.00 91.81 100 ILE A N 1
ATOM 749 C CA . ILE A 1 100 ? -2.366 5.903 8.021 1.00 91.81 100 ILE A CA 1
ATOM 750 C C . ILE A 1 100 ? -1.760 5.899 6.611 1.00 91.81 100 ILE A C 1
ATOM 752 O O . ILE A 1 100 ? -1.889 4.908 5.899 1.00 91.81 100 ILE A O 1
ATOM 756 N N . LEU A 1 101 ? -1.082 6.975 6.214 1.00 93.50 101 LEU A N 1
ATOM 757 C CA . LEU A 1 101 ? -0.370 7.078 4.938 1.00 93.50 101 LEU A CA 1
ATOM 758 C C . LEU A 1 101 ? 1.125 7.321 5.187 1.00 93.50 101 LEU A C 1
ATOM 760 O O . LEU A 1 101 ? 1.538 8.407 5.580 1.00 93.50 101 LEU A O 1
ATOM 764 N N . ALA A 1 102 ? 1.953 6.313 4.951 1.00 92.81 102 ALA A N 1
ATOM 765 C CA . ALA A 1 102 ? 3.391 6.379 5.190 1.00 92.81 102 ALA A CA 1
ATOM 766 C C . ALA A 1 102 ? 4.179 6.288 3.883 1.00 92.81 102 ALA A C 1
ATOM 768 O O . ALA A 1 102 ? 3.709 5.703 2.906 1.00 92.81 102 ALA A O 1
ATOM 769 N N . THR A 1 103 ? 5.400 6.816 3.879 1.00 91.88 103 THR A N 1
ATOM 770 C CA . THR A 1 103 ? 6.394 6.500 2.850 1.00 91.88 103 THR A CA 1
ATOM 771 C C . THR A 1 103 ? 7.553 5.736 3.462 1.00 91.88 103 THR A C 1
ATOM 773 O O . THR A 1 103 ? 8.018 6.069 4.547 1.00 91.88 103 THR A O 1
ATOM 776 N N . GLU A 1 104 ? 8.016 4.707 2.763 1.00 90.50 104 GLU A N 1
ATOM 777 C CA . GLU A 1 104 ? 9.133 3.880 3.204 1.00 90.50 104 GLU A CA 1
ATOM 778 C C . GLU A 1 104 ? 10.095 3.601 2.052 1.00 90.50 104 GLU A C 1
ATOM 780 O O . GLU A 1 104 ? 9.702 3.374 0.904 1.00 90.50 104 GLU A O 1
ATOM 785 N N . SER A 1 105 ? 11.387 3.613 2.369 1.00 85.00 105 SER A N 1
ATOM 786 C CA . SER A 1 105 ? 12.464 3.486 1.375 1.00 85.00 105 SER A CA 1
ATOM 787 C C . SER A 1 105 ? 12.820 2.040 1.028 1.00 85.00 105 SER A C 1
ATOM 789 O O . SER A 1 105 ? 13.508 1.795 0.038 1.00 85.00 105 SER A O 1
ATOM 791 N N . SER A 1 106 ? 12.364 1.076 1.833 1.00 86.69 106 SER A N 1
ATOM 792 C CA . SER A 1 106 ? 12.647 -0.338 1.626 1.00 86.69 106 SER A CA 1
ATOM 793 C C . SER A 1 106 ? 11.389 -1.186 1.767 1.00 86.69 106 SER A C 1
ATOM 795 O O . SER A 1 106 ? 10.533 -0.956 2.624 1.00 86.69 106 SER A O 1
ATOM 797 N N . LEU A 1 107 ? 11.303 -2.233 0.948 1.00 87.44 107 LEU A N 1
ATOM 798 C CA . LEU A 1 107 ? 10.197 -3.185 0.992 1.00 87.44 107 LEU A CA 1
ATOM 799 C C . LEU A 1 107 ? 10.133 -3.932 2.331 1.00 87.44 107 LEU A C 1
ATOM 801 O O . LEU A 1 107 ? 9.051 -4.218 2.836 1.00 87.44 107 LEU A O 1
ATOM 805 N N . LYS A 1 108 ? 11.293 -4.211 2.933 1.00 88.75 108 LYS A N 1
ATOM 806 C CA . LYS A 1 108 ? 11.387 -4.860 4.244 1.00 88.75 108 LYS A CA 1
ATOM 807 C C . LYS A 1 108 ? 10.765 -3.997 5.339 1.00 88.75 108 LYS A C 1
ATOM 809 O O . LYS A 1 108 ? 10.032 -4.516 6.178 1.00 88.75 108 LYS A O 1
ATOM 814 N N . ASP A 1 109 ? 11.032 -2.696 5.318 1.00 90.19 109 ASP A N 1
ATOM 815 C CA . ASP A 1 109 ? 10.484 -1.771 6.310 1.00 90.19 109 ASP A CA 1
ATOM 816 C C . ASP A 1 109 ? 8.990 -1.531 6.076 1.00 90.19 109 ASP A C 1
ATOM 818 O O . ASP A 1 109 ? 8.229 -1.520 7.044 1.00 90.19 109 ASP A O 1
ATOM 822 N N . CYS A 1 110 ? 8.534 -1.529 4.814 1.00 91.56 110 CYS A N 1
ATOM 823 C CA . CYS A 1 110 ? 7.103 -1.548 4.493 1.00 91.56 110 CYS A CA 1
ATOM 824 C C . CYS A 1 110 ? 6.387 -2.743 5.133 1.00 91.56 110 CYS A C 1
ATOM 826 O O . CYS A 1 110 ? 5.363 -2.585 5.796 1.00 91.56 110 CYS A O 1
ATOM 828 N N . LEU A 1 111 ? 6.919 -3.955 4.940 1.00 92.19 111 LEU A N 1
ATOM 829 C CA . LEU A 1 111 ? 6.312 -5.178 5.467 1.00 92.19 111 LEU A CA 1
ATOM 830 C C . LEU A 1 111 ? 6.329 -5.203 6.998 1.00 92.19 111 LEU A C 1
ATOM 832 O O . LEU A 1 111 ? 5.334 -5.584 7.615 1.00 92.19 111 LEU A O 1
ATOM 836 N N . ARG A 1 112 ? 7.430 -4.756 7.616 1.00 91.50 112 ARG A N 1
ATOM 837 C CA . ARG A 1 112 ? 7.547 -4.640 9.073 1.00 91.50 112 ARG A CA 1
ATOM 838 C C . ARG A 1 112 ? 6.496 -3.687 9.636 1.00 91.50 112 ARG A C 1
ATOM 840 O O . ARG A 1 112 ? 5.742 -4.085 10.520 1.00 91.50 112 ARG A O 1
ATOM 847 N N . MET A 1 113 ? 6.402 -2.476 9.088 1.00 90.56 113 MET A N 1
ATOM 848 C CA . MET A 1 113 ? 5.443 -1.466 9.530 1.00 90.56 113 MET A CA 1
ATOM 849 C C . MET A 1 113 ? 3.996 -1.936 9.334 1.00 90.56 113 MET A C 1
ATOM 851 O O . MET A 1 113 ? 3.175 -1.812 10.244 1.00 90.56 113 MET A O 1
ATOM 855 N N . ALA A 1 114 ? 3.677 -2.530 8.178 1.00 91.75 114 ALA A N 1
ATOM 856 C CA . ALA A 1 114 ? 2.357 -3.105 7.924 1.00 91.75 114 ALA A CA 1
ATOM 857 C C . ALA A 1 114 ? 2.003 -4.171 8.972 1.00 91.75 114 ALA A C 1
ATOM 859 O O . ALA A 1 114 ? 0.908 -4.152 9.539 1.00 91.75 114 ALA A O 1
ATOM 860 N N . ASN A 1 115 ? 2.945 -5.068 9.270 1.00 90.88 115 ASN A N 1
ATOM 861 C CA . ASN A 1 115 ? 2.769 -6.114 10.267 1.00 90.88 115 ASN A CA 1
ATOM 862 C C . ASN A 1 115 ? 2.585 -5.545 11.684 1.00 90.88 115 ASN A C 1
ATOM 864 O O . ASN A 1 115 ? 1.704 -5.996 12.412 1.00 90.88 115 ASN A O 1
ATOM 868 N N . GLU A 1 116 ? 3.366 -4.541 12.080 1.00 88.50 116 GLU A N 1
ATOM 869 C CA . GLU A 1 116 ? 3.225 -3.876 13.380 1.00 88.50 116 GLU A CA 1
ATOM 870 C C . GLU A 1 116 ? 1.848 -3.218 13.528 1.00 88.50 116 GLU A C 1
ATOM 872 O O . GLU A 1 116 ? 1.155 -3.461 14.516 1.00 88.50 116 GLU A O 1
ATOM 877 N N . ILE A 1 117 ? 1.403 -2.449 12.527 1.00 87.81 117 ILE A N 1
ATOM 878 C CA . ILE A 1 117 ? 0.104 -1.756 12.544 1.00 87.81 117 ILE A CA 1
ATOM 879 C C . ILE A 1 117 ? -1.058 -2.754 12.605 1.00 87.81 117 ILE A C 1
ATOM 881 O O . ILE A 1 117 ? -2.008 -2.564 13.379 1.00 87.81 117 ILE A O 1
ATOM 885 N N . LEU A 1 118 ? -1.004 -3.827 11.813 1.00 87.88 118 LEU A N 1
ATOM 886 C CA . LEU A 1 118 ? -2.042 -4.855 11.817 1.00 87.88 118 LEU A CA 1
ATOM 887 C C . LEU A 1 118 ? -2.089 -5.601 13.158 1.00 87.88 118 LEU A C 1
ATOM 889 O O . LEU A 1 118 ? -3.179 -5.790 13.693 1.00 87.88 118 LEU A O 1
ATOM 893 N N . ASN A 1 119 ? -0.944 -5.907 13.772 1.00 85.19 119 ASN A N 1
ATOM 894 C CA . ASN A 1 119 ? -0.886 -6.651 15.036 1.00 85.19 119 ASN A CA 1
ATOM 895 C C . ASN A 1 119 ? -1.150 -5.816 16.302 1.00 85.19 119 ASN A C 1
ATOM 897 O O . ASN A 1 119 ? -1.192 -6.382 17.395 1.00 85.19 119 ASN A O 1
ATOM 901 N N . ARG A 1 120 ? -1.389 -4.497 16.193 1.00 81.62 120 ARG A N 1
ATOM 902 C CA . ARG A 1 120 ? -1.776 -3.660 17.351 1.00 81.62 120 ARG A CA 1
ATOM 903 C C . ARG A 1 120 ? -3.058 -4.139 18.050 1.00 81.62 120 ARG A C 1
ATOM 905 O O . ARG A 1 120 ? -3.197 -3.928 19.248 1.00 81.62 120 ARG A O 1
ATOM 912 N N . ARG A 1 121 ? -3.977 -4.797 17.330 1.00 74.25 121 ARG A N 1
ATOM 913 C CA . ARG A 1 121 ? -5.166 -5.461 17.899 1.00 74.25 121 ARG A CA 1
ATOM 914 C C . ARG A 1 121 ? -5.060 -6.962 17.625 1.00 74.25 121 ARG A C 1
ATOM 916 O O . ARG A 1 121 ? -5.281 -7.382 16.493 1.00 74.25 121 ARG A O 1
ATOM 923 N N . ARG A 1 122 ? -4.688 -7.754 18.640 1.00 68.00 122 ARG A N 1
ATOM 924 C CA . ARG A 1 122 ? -4.379 -9.194 18.494 1.00 68.00 122 ARG A CA 1
ATOM 925 C C . ARG A 1 122 ? -5.587 -10.073 18.146 1.00 68.00 122 ARG A C 1
ATOM 927 O O . ARG A 1 122 ? -5.386 -11.185 17.669 1.00 68.00 122 ARG A O 1
ATOM 934 N N . ASP A 1 123 ? -6.805 -9.577 18.347 1.00 72.69 123 ASP A N 1
ATOM 935 C CA . ASP A 1 123 ? -8.039 -10.352 18.154 1.00 72.69 123 ASP A CA 1
ATOM 936 C C . ASP A 1 123 ? -8.602 -10.289 16.721 1.00 72.69 123 ASP A C 1
ATOM 938 O O . ASP A 1 123 ? -9.553 -10.999 16.392 1.00 72.69 123 ASP A O 1
ATOM 942 N N . GLU A 1 124 ? -8.012 -9.478 15.834 1.00 75.44 124 GLU A N 1
ATOM 943 C CA . GLU A 1 124 ? -8.487 -9.289 14.460 1.00 75.44 124 GLU A CA 1
ATOM 944 C C . GLU A 1 124 ? -7.469 -9.784 13.424 1.00 75.44 124 GLU A C 1
ATOM 946 O O . GLU A 1 124 ? -6.273 -9.507 13.509 1.00 75.44 124 GLU A O 1
ATOM 951 N N . LYS A 1 125 ? -7.946 -10.484 12.385 1.00 82.12 125 LYS A N 1
ATOM 952 C CA . LYS A 1 125 ? -7.093 -10.899 11.262 1.00 82.12 125 LYS A CA 1
ATOM 953 C C . LYS A 1 125 ? -6.745 -9.692 10.387 1.00 82.12 125 LYS A C 1
ATOM 955 O O . LYS A 1 125 ? -7.634 -8.957 9.950 1.00 82.12 125 LYS A O 1
ATOM 960 N N . GLY A 1 126 ? -5.457 -9.531 10.099 1.00 88.38 126 GLY A N 1
ATOM 961 C CA . GLY A 1 126 ? -4.935 -8.543 9.158 1.00 88.38 126 GLY A CA 1
ATOM 962 C C . GLY A 1 126 ? -4.469 -9.182 7.850 1.00 88.38 126 GLY A C 1
ATOM 963 O O . GLY A 1 126 ? -4.035 -10.333 7.838 1.00 88.38 126 GLY A O 1
ATOM 964 N N . VAL A 1 127 ? -4.546 -8.433 6.753 1.00 91.19 127 VAL A N 1
ATOM 965 C CA . VAL A 1 127 ? -4.020 -8.826 5.440 1.00 91.19 127 VAL A CA 1
ATOM 966 C C . VAL A 1 127 ? -3.125 -7.711 4.916 1.00 91.19 127 VAL A C 1
ATOM 968 O O . VAL A 1 127 ? -3.534 -6.550 4.863 1.00 91.19 127 VAL A O 1
ATOM 971 N N . ILE A 1 128 ? -1.911 -8.075 4.507 1.00 92.88 128 ILE A N 1
ATOM 972 C CA . ILE A 1 128 ? -1.010 -7.181 3.780 1.00 92.88 128 ILE A CA 1
ATOM 973 C C . ILE A 1 128 ? -1.261 -7.384 2.286 1.00 92.88 128 ILE A C 1
ATOM 975 O O . ILE A 1 128 ? -1.129 -8.494 1.772 1.00 92.88 128 ILE A O 1
ATOM 979 N N . VAL A 1 129 ? -1.636 -6.313 1.597 1.00 92.81 129 VAL A N 1
ATOM 980 C CA . VAL A 1 129 ? -1.899 -6.287 0.159 1.00 92.81 129 VAL A CA 1
ATOM 981 C C . VAL A 1 129 ? -0.736 -5.586 -0.523 1.00 92.81 129 VAL A C 1
ATOM 983 O O . VAL A 1 129 ? -0.469 -4.417 -0.263 1.00 92.81 129 VAL A O 1
ATOM 986 N N . ILE A 1 130 ? -0.039 -6.292 -1.408 1.00 91.50 130 ILE A N 1
ATOM 987 C CA . ILE A 1 130 ? 1.096 -5.739 -2.153 1.00 91.50 130 ILE A CA 1
ATOM 988 C C . ILE A 1 130 ? 0.622 -5.390 -3.555 1.00 91.50 130 ILE A C 1
ATOM 990 O O . ILE A 1 130 ? 0.048 -6.226 -4.253 1.00 91.50 130 ILE A O 1
ATOM 994 N N . THR A 1 131 ? 0.883 -4.159 -3.977 1.00 89.06 131 THR A N 1
ATOM 995 C CA . THR A 1 131 ? 0.498 -3.654 -5.294 1.00 89.06 131 THR A CA 1
ATOM 996 C C . THR A 1 131 ? 1.699 -3.029 -5.980 1.00 89.06 131 THR A C 1
ATOM 998 O O . THR A 1 131 ? 2.453 -2.263 -5.381 1.00 89.06 131 THR A O 1
ATOM 1001 N N . GLY A 1 132 ? 1.910 -3.384 -7.244 1.00 86.75 132 GLY A N 1
ATOM 1002 C CA . GLY A 1 132 ? 3.045 -2.885 -8.000 1.00 86.75 132 GLY A CA 1
ATOM 1003 C C . GLY A 1 132 ? 3.416 -3.761 -9.182 1.00 86.75 132 GLY A C 1
ATOM 1004 O O . GLY A 1 132 ? 2.627 -4.576 -9.658 1.00 86.75 132 GLY A O 1
ATOM 1005 N N . SER A 1 133 ? 4.639 -3.572 -9.673 1.00 83.12 133 SER A N 1
ATOM 1006 C CA . SER A 1 133 ? 5.186 -4.404 -10.746 1.00 83.12 133 SER A CA 1
ATOM 1007 C C . SER A 1 133 ? 5.392 -5.856 -10.297 1.00 83.12 133 SER A C 1
ATOM 1009 O O . SER A 1 133 ? 5.585 -6.139 -9.112 1.00 83.12 133 SER A O 1
ATOM 1011 N N . LEU A 1 134 ? 5.451 -6.780 -11.264 1.00 85.56 134 LEU A N 1
ATOM 1012 C CA . LEU A 1 134 ? 5.815 -8.176 -10.998 1.00 85.56 134 LEU A CA 1
ATOM 1013 C C . LEU A 1 134 ? 7.171 -8.292 -10.283 1.00 85.56 134 LEU A C 1
ATOM 1015 O O . LEU A 1 134 ? 7.355 -9.197 -9.476 1.00 85.56 134 LEU A O 1
ATOM 1019 N N . HIS A 1 135 ? 8.097 -7.362 -10.539 1.00 84.38 135 HIS A N 1
ATOM 1020 C CA . HIS A 1 135 ? 9.385 -7.322 -9.853 1.00 84.38 135 HIS A CA 1
ATOM 1021 C C . HIS A 1 135 ? 9.210 -7.155 -8.340 1.00 84.38 135 HIS A C 1
ATOM 1023 O O . HIS A 1 135 ? 9.758 -7.946 -7.584 1.00 84.38 135 HIS A O 1
ATOM 1029 N N . ILE A 1 136 ? 8.373 -6.208 -7.901 1.00 85.19 136 ILE A N 1
ATOM 1030 C CA . ILE A 1 136 ? 8.086 -6.003 -6.474 1.00 85.19 136 ILE A CA 1
ATOM 1031 C C . ILE A 1 136 ? 7.423 -7.221 -5.852 1.00 85.19 136 ILE A C 1
ATOM 1033 O O . ILE A 1 136 ? 7.838 -7.664 -4.784 1.00 85.19 136 ILE A O 1
ATOM 1037 N N . VAL A 1 137 ? 6.422 -7.788 -6.528 1.00 87.12 137 VAL A N 1
ATOM 1038 C CA . VAL A 1 137 ? 5.741 -8.993 -6.039 1.00 87.12 137 VAL A CA 1
ATOM 1039 C C . VAL A 1 137 ? 6.744 -10.138 -5.879 1.00 87.12 137 VAL A C 1
ATOM 1041 O O . VAL A 1 137 ? 6.770 -10.790 -4.839 1.00 87.12 137 VAL A O 1
ATOM 1044 N N . SER A 1 138 ? 7.625 -10.334 -6.862 1.00 88.06 138 SER A N 1
ATOM 1045 C CA . SER A 1 138 ? 8.693 -11.331 -6.792 1.00 88.06 138 SER A CA 1
ATOM 1046 C C . SER A 1 138 ? 9.670 -11.059 -5.647 1.00 88.06 138 SER A C 1
ATOM 1048 O O . SER A 1 138 ? 10.070 -12.005 -4.975 1.00 88.06 138 SER A O 1
ATOM 1050 N N . SER A 1 139 ? 10.053 -9.802 -5.406 1.00 86.19 139 SER A N 1
ATOM 1051 C CA . SER A 1 139 ? 10.943 -9.426 -4.301 1.00 86.19 139 SER A CA 1
ATOM 1052 C C . SER A 1 139 ? 10.319 -9.716 -2.938 1.00 86.19 139 SER A C 1
ATOM 1054 O O . SER A 1 139 ? 11.013 -10.228 -2.062 1.00 86.19 139 SER A O 1
ATOM 1056 N N . VAL A 1 140 ? 9.017 -9.453 -2.759 1.00 87.62 140 VAL A N 1
ATOM 1057 C CA . VAL A 1 140 ? 8.332 -9.836 -1.516 1.00 87.62 140 VAL A CA 1
ATOM 1058 C C . VAL A 1 140 ? 8.319 -11.350 -1.358 1.00 87.62 140 VAL A C 1
ATOM 1060 O O . VAL A 1 140 ? 8.715 -11.848 -0.310 1.00 87.62 140 VAL A O 1
ATOM 1063 N N . LEU A 1 141 ? 7.901 -12.090 -2.388 1.00 88.56 141 LEU A N 1
ATOM 1064 C CA . LEU A 1 141 ? 7.826 -13.551 -2.314 1.00 88.56 141 LEU A CA 1
ATOM 1065 C C . LEU A 1 141 ? 9.189 -14.179 -2.000 1.00 88.56 141 LEU A C 1
ATOM 1067 O O . LEU A 1 141 ? 9.258 -15.090 -1.182 1.00 88.56 141 LEU A O 1
ATOM 1071 N N . ALA A 1 142 ? 10.267 -13.654 -2.588 1.00 87.56 142 ALA A N 1
ATOM 1072 C CA . ALA A 1 142 ? 11.626 -14.079 -2.272 1.00 87.56 142 ALA A CA 1
ATOM 1073 C C . ALA A 1 142 ? 11.977 -13.827 -0.795 1.00 87.56 142 ALA A C 1
ATOM 1075 O O . ALA A 1 142 ? 12.517 -14.714 -0.149 1.00 87.56 142 ALA A O 1
ATOM 1076 N N . SER A 1 143 ? 11.597 -12.672 -0.238 1.00 84.19 143 SER A N 1
ATOM 1077 C CA . SER A 1 143 ? 11.845 -12.346 1.177 1.00 84.19 143 SER A CA 1
ATOM 1078 C C . SER A 1 143 ? 11.041 -13.181 2.184 1.00 84.19 143 SER A C 1
ATOM 1080 O O . SER A 1 143 ? 11.353 -13.159 3.368 1.00 84.19 143 SER A O 1
ATOM 1082 N N . LEU A 1 144 ? 9.993 -13.883 1.735 1.00 82.69 144 LEU A N 1
ATOM 1083 C CA . LEU A 1 144 ? 9.178 -14.778 2.567 1.00 82.69 144 LEU A CA 1
ATOM 1084 C C . LEU A 1 144 ? 9.642 -16.239 2.507 1.00 82.69 144 LEU A C 1
ATOM 1086 O O . LEU A 1 144 ? 9.168 -17.058 3.291 1.00 82.69 144 LEU A O 1
ATOM 1090 N N . ALA A 1 145 ? 10.490 -16.578 1.534 1.00 75.06 145 ALA A N 1
ATOM 1091 C CA . ALA A 1 145 ? 11.021 -17.924 1.344 1.00 75.06 145 ALA A CA 1
ATOM 1092 C C . ALA A 1 145 ? 12.332 -18.171 2.119 1.00 75.06 145 ALA A C 1
ATOM 1094 O O . ALA A 1 145 ? 12.847 -19.289 2.078 1.00 75.06 145 ALA A O 1
ATOM 1095 N N . GLU A 1 146 ? 12.855 -17.141 2.790 1.00 55.00 146 GLU A N 1
ATOM 1096 C CA . GLU A 1 146 ? 13.985 -17.197 3.732 1.00 55.00 146 GLU A CA 1
ATOM 1097 C C . GLU A 1 146 ? 13.507 -17.472 5.164 1.00 55.00 146 GLU A C 1
ATOM 1099 O O . GLU A 1 146 ? 14.189 -18.262 5.858 1.00 55.00 146 GLU A O 1
#

Organism: Medicago truncatula (NCBI:txid3880)

InterPro domains:
  IPR036615 Mur ligase, C-terminal domain superfamily [G3DSA:3.90.190.20] (1-146)
  IPR036615 Mur ligase, C-terminal domain superfamily [SSF53244] (4-144)

Secondary structure (DSSP, 8-state):
----SSEEEEEEE-BTTS-HHHHHHHHHTSTTEEEEEEE----TT-GGGBPPHHHHHHHHHHHHHHHT--EEETTSHHHHHTT---------GGGSSPEEEEEES-HHHHHHHHHHHHHTSTTS-EEEEEEE-HHHHHHHHHHH--

Sequence (146 aa):
MASPKARLAFVVAMASDKDHAGFAREILSDAYVKTVILTEAAIAGAVTRTAPASLLRDSWIKASEELGTDICHDGMTEYRELFKEQPVSSESNLTDGKTILATESSLKDCLRMANEILNRRRDEKGVIVITGSLHIVSSVLASLAE

Foldseek 3Di:
DDDDPAAEEEEDWAWPPDPLLVVLLVVLVDQRYAEYEYEYDDDPPDSNGTDPSVNSLVSNVVSCVVVVAAEAEPVDPLLVVVPDDDDDDDPPCSRVRYYYYYYDHDPVVSVVVQVVRRCPPVVGHYDYHYDYDPVSVVVVVVVVVD

pLDDT: mean 80.74, std 14.67, range [34.75, 94.62]

Radius of gyration: 15.27 Å; chains: 1; bounding box: 35×34×46 Å